Protein AF-A0A967WUJ9-F1 (afdb_monomer)

Structure (mmCIF, N/CA/C/O backbone):
data_AF-A0A967WUJ9-F1
#
_entry.id   AF-A0A967WUJ9-F1
#
loop_
_atom_site.group_PDB
_atom_site.id
_atom_site.type_symbol
_atom_site.label_atom_id
_atom_site.label_alt_id
_atom_site.label_comp_id
_atom_site.label_asym_id
_atom_site.label_entity_id
_atom_site.label_seq_id
_atom_site.pdbx_PDB_ins_code
_atom_site.Cartn_x
_atom_site.Cartn_y
_atom_site.Cartn_z
_atom_site.occupancy
_atom_site.B_iso_or_equiv
_atom_site.auth_seq_id
_atom_site.auth_comp_id
_atom_site.auth_asym_id
_atom_site.auth_atom_id
_atom_site.pdbx_PDB_model_num
ATOM 1 N N . HIS A 1 1 ? 37.829 -23.158 13.158 1.00 34.72 1 HIS A N 1
ATOM 2 C CA . HIS A 1 1 ? 36.750 -22.258 13.599 1.00 34.72 1 HIS A CA 1
ATOM 3 C C . HIS A 1 1 ? 35.455 -22.755 12.989 1.00 34.72 1 HIS A C 1
ATOM 5 O O . HIS A 1 1 ? 35.377 -22.882 11.775 1.00 34.72 1 HIS A O 1
ATOM 11 N N . ALA A 1 2 ? 34.524 -23.177 13.839 1.00 34.22 2 ALA A N 1
ATOM 12 C CA . ALA A 1 2 ? 33.213 -23.669 13.442 1.00 34.22 2 ALA A CA 1
ATOM 13 C C . ALA A 1 2 ? 32.260 -22.482 13.244 1.00 34.22 2 ALA A C 1
ATOM 15 O O . ALA A 1 2 ? 32.343 -21.520 14.005 1.00 34.22 2 ALA A O 1
ATOM 16 N N . GLY A 1 3 ? 31.359 -22.576 12.262 1.00 30.92 3 GLY A N 1
ATOM 17 C CA . GLY A 1 3 ? 30.184 -21.703 12.190 1.00 30.92 3 GLY A CA 1
ATOM 18 C C . GLY A 1 3 ? 30.013 -20.870 10.920 1.00 30.92 3 GLY A C 1
ATOM 19 O O . GLY A 1 3 ? 29.547 -19.745 11.017 1.00 30.92 3 GLY A O 1
ATOM 20 N N . VAL A 1 4 ? 30.336 -21.393 9.734 1.00 40.12 4 VAL A N 1
ATOM 21 C CA . VAL A 1 4 ? 29.784 -20.850 8.476 1.00 40.12 4 VAL A CA 1
ATOM 22 C C . VAL A 1 4 ? 29.105 -21.984 7.718 1.00 40.12 4 VAL A C 1
ATOM 24 O O . VAL A 1 4 ? 29.626 -22.519 6.748 1.00 40.12 4 VAL A O 1
ATOM 27 N N . ALA A 1 5 ? 27.959 -22.420 8.230 1.00 40.19 5 ALA A N 1
ATOM 28 C CA . ALA A 1 5 ? 27.067 -23.348 7.548 1.00 40.19 5 ALA A CA 1
ATOM 29 C C . ALA A 1 5 ? 25.673 -23.190 8.162 1.00 40.19 5 ALA A C 1
ATOM 31 O O . ALA A 1 5 ? 25.413 -23.804 9.188 1.00 40.19 5 ALA A O 1
ATOM 32 N N . MET A 1 6 ? 24.853 -22.290 7.598 1.00 34.69 6 MET A N 1
ATOM 33 C CA . MET A 1 6 ? 23.369 -22.237 7.667 1.00 34.69 6 MET A CA 1
ATOM 34 C C . MET A 1 6 ? 22.811 -20.922 7.066 1.00 34.69 6 MET A C 1
ATOM 36 O O . MET A 1 6 ? 21.846 -20.363 7.558 1.00 34.69 6 MET A O 1
ATOM 40 N N . MET A 1 7 ? 23.405 -20.391 5.990 1.00 37.84 7 MET A N 1
ATOM 41 C CA . MET A 1 7 ? 22.794 -19.320 5.166 1.00 37.84 7 MET A CA 1
ATOM 42 C C . MET A 1 7 ? 22.905 -19.658 3.667 1.00 37.84 7 MET A C 1
ATOM 44 O O . MET A 1 7 ? 22.947 -18.784 2.814 1.00 37.84 7 MET A O 1
ATOM 48 N N . GLY A 1 8 ? 23.021 -20.951 3.343 1.00 32.97 8 GLY A N 1
ATOM 49 C CA . GLY A 1 8 ? 23.276 -21.451 1.985 1.00 32.97 8 GLY A CA 1
ATOM 50 C C . GLY A 1 8 ? 22.163 -22.323 1.401 1.00 32.97 8 GLY A C 1
ATOM 51 O O . GLY A 1 8 ? 22.390 -22.954 0.379 1.00 32.97 8 GLY A O 1
ATOM 52 N N . LEU A 1 9 ? 20.988 -22.403 2.039 1.00 34.22 9 LEU A N 1
ATOM 53 C CA . LEU A 1 9 ? 19.923 -23.346 1.648 1.00 34.22 9 LEU A CA 1
ATOM 54 C C . LEU A 1 9 ? 18.608 -22.704 1.175 1.00 34.22 9 LEU A C 1
ATOM 56 O O . LEU A 1 9 ? 17.692 -23.437 0.828 1.00 34.22 9 LEU A O 1
ATOM 60 N N . LEU A 1 10 ? 18.513 -21.370 1.090 1.00 36.88 10 LEU A N 1
ATOM 61 C CA . LEU A 1 10 ? 17.351 -20.688 0.487 1.00 36.88 10 LEU A CA 1
ATOM 62 C C . LEU A 1 10 ? 17.718 -19.647 -0.584 1.00 36.88 10 LEU A C 1
ATOM 64 O O . LEU A 1 10 ? 16.827 -19.050 -1.179 1.00 36.88 10 LEU A O 1
ATOM 68 N N . TYR A 1 11 ? 19.007 -19.436 -0.878 1.00 40.81 11 TYR A N 1
ATOM 69 C CA . TYR A 1 11 ? 19.425 -18.507 -1.932 1.00 40.81 11 TYR A CA 1
ATOM 70 C C . TYR A 1 11 ? 19.368 -19.194 -3.303 1.00 40.81 11 TYR A C 1
ATOM 72 O O . TYR A 1 11 ? 20.376 -19.573 -3.898 1.00 40.81 11 TYR A O 1
ATOM 80 N N . SER A 1 12 ? 18.147 -19.392 -3.789 1.00 40.19 12 SER A N 1
ATOM 81 C CA . SER A 1 12 ? 17.874 -19.616 -5.202 1.00 40.19 12 SER A CA 1
ATOM 82 C C . SER A 1 12 ? 18.166 -18.300 -5.927 1.00 40.19 12 SER A C 1
ATOM 84 O O . SER A 1 12 ? 17.386 -17.355 -5.874 1.00 40.19 12 SER A O 1
ATOM 86 N N . GLN A 1 13 ? 19.312 -18.215 -6.607 1.00 44.50 13 GLN A N 1
ATOM 87 C CA . GLN A 1 13 ? 19.726 -17.048 -7.405 1.00 44.50 13 GLN A CA 1
ATOM 88 C C . GLN A 1 13 ? 18.695 -16.633 -8.485 1.00 44.50 13 GLN A C 1
ATOM 90 O O . GLN A 1 13 ? 18.834 -15.571 -9.082 1.00 44.50 13 GLN A O 1
ATOM 95 N N . LYS A 1 14 ? 17.676 -17.468 -8.753 1.00 43.06 14 LYS A N 1
ATOM 96 C CA . LYS A 1 14 ? 16.579 -17.218 -9.702 1.00 43.06 14 LYS A CA 1
ATOM 97 C C . LYS A 1 14 ? 15.298 -16.660 -9.060 1.00 43.06 14 LYS A C 1
ATOM 99 O O . LYS A 1 14 ? 14.401 -16.249 -9.787 1.00 43.06 14 LYS A O 1
ATOM 104 N N . GLU A 1 15 ? 15.212 -16.608 -7.733 1.00 52.19 15 GLU A N 1
ATOM 105 C CA . GLU A 1 15 ? 14.015 -16.193 -6.984 1.00 52.19 15 GLU A CA 1
ATOM 106 C C . GLU A 1 15 ? 14.386 -15.209 -5.865 1.00 52.19 15 GLU A C 1
ATOM 108 O O . GLU A 1 15 ? 14.014 -15.379 -4.706 1.00 52.19 15 GLU A O 1
ATOM 113 N N . ALA A 1 16 ? 15.165 -14.175 -6.188 1.00 60.91 16 ALA A N 1
ATOM 114 C CA . ALA A 1 16 ? 15.442 -13.118 -5.223 1.00 60.91 16 ALA A CA 1
ATOM 115 C C . ALA A 1 16 ? 14.133 -12.383 -4.883 1.00 60.91 16 ALA A C 1
ATOM 117 O O . ALA A 1 16 ? 13.551 -11.715 -5.740 1.00 60.91 16 ALA A O 1
ATOM 118 N N . SER A 1 17 ? 13.661 -12.538 -3.644 1.00 67.88 17 SER A N 1
ATOM 119 C CA . SER A 1 17 ? 12.611 -11.700 -3.068 1.00 67.88 17 SER A CA 1
ATOM 120 C C . SER A 1 17 ? 13.243 -10.565 -2.266 1.00 67.88 17 SER A C 1
ATOM 122 O O . SER A 1 17 ? 14.027 -10.851 -1.352 1.00 67.88 17 SER A O 1
ATOM 124 N N . THR A 1 18 ? 12.888 -9.320 -2.570 1.00 81.94 18 THR A N 1
ATOM 125 C CA . THR A 1 18 ? 13.256 -8.150 -1.757 1.00 81.94 18 THR A CA 1
ATOM 126 C C . THR A 1 18 ? 12.101 -7.792 -0.816 1.00 81.94 18 THR A C 1
ATOM 128 O O . THR A 1 18 ? 10.961 -8.219 -1.024 1.00 81.94 18 THR A O 1
ATOM 131 N N . TYR A 1 19 ? 12.422 -7.101 0.281 1.00 85.94 19 TYR A N 1
ATOM 132 C CA . TYR A 1 19 ? 11.450 -6.650 1.271 1.00 85.94 19 TYR A CA 1
ATOM 133 C C . TYR A 1 19 ? 11.769 -5.221 1.697 1.00 85.94 19 TYR A C 1
ATOM 135 O O . TYR A 1 19 ? 12.893 -4.944 2.120 1.00 85.94 19 TYR A O 1
ATOM 143 N N . HIS A 1 20 ? 10.754 -4.362 1.699 1.00 91.44 20 HIS A N 1
ATOM 144 C CA . HIS A 1 20 ? 10.815 -3.033 2.302 1.00 91.44 20 HIS A CA 1
ATOM 145 C C . HIS A 1 20 ? 9.731 -2.906 3.369 1.00 91.44 20 HIS A C 1
ATOM 147 O O . HIS A 1 20 ? 8.599 -3.348 3.173 1.00 91.44 20 HIS A O 1
ATOM 153 N N . VAL A 1 21 ? 10.074 -2.317 4.516 1.00 94.75 21 VAL A N 1
ATOM 154 C CA . VAL A 1 21 ? 9.142 -2.155 5.638 1.00 94.75 21 VAL A CA 1
ATOM 155 C C . VAL A 1 21 ? 9.059 -0.689 6.028 1.00 94.75 21 VAL A C 1
ATOM 157 O O . VAL A 1 21 ? 10.082 -0.068 6.308 1.00 94.75 21 VAL A O 1
ATOM 160 N N . ALA A 1 22 ? 7.840 -0.158 6.090 1.00 96.56 22 ALA A N 1
ATOM 161 C CA . ALA A 1 22 ? 7.570 1.205 6.525 1.00 96.56 22 ALA A CA 1
ATOM 162 C C . ALA A 1 22 ? 6.793 1.195 7.846 1.00 96.56 22 ALA A C 1
ATOM 164 O O . ALA A 1 22 ? 5.688 0.657 7.921 1.00 96.56 22 ALA A O 1
ATOM 165 N N . TYR A 1 23 ? 7.383 1.804 8.877 1.00 97.06 23 TYR A N 1
ATOM 166 C CA . TYR A 1 23 ? 6.733 2.092 10.165 1.00 97.06 23 TYR A CA 1
ATOM 167 C C . TYR A 1 23 ? 6.315 3.561 10.289 1.00 97.06 23 TYR A C 1
ATOM 169 O O . TYR A 1 23 ? 5.542 3.912 11.179 1.00 97.06 23 TYR A O 1
ATOM 177 N N . VAL A 1 24 ? 6.857 4.414 9.419 1.00 97.44 24 VAL A N 1
ATOM 178 C CA . VAL A 1 24 ? 6.650 5.859 9.415 1.00 97.44 24 VAL A CA 1
ATOM 179 C C . VAL A 1 24 ? 6.277 6.338 8.015 1.00 97.44 24 VAL A C 1
ATOM 181 O O . VAL A 1 24 ? 6.570 5.662 7.027 1.00 97.44 24 VAL A O 1
ATOM 184 N N . ASP A 1 25 ? 5.627 7.494 7.944 1.00 97.62 25 ASP A N 1
ATOM 185 C CA . ASP A 1 25 ? 5.406 8.232 6.703 1.00 97.62 25 ASP A CA 1
ATOM 186 C C . ASP A 1 25 ? 6.642 9.052 6.285 1.00 97.62 25 ASP A C 1
ATOM 188 O O . ASP A 1 25 ? 7.682 9.044 6.949 1.00 97.62 25 ASP A O 1
ATOM 192 N N . GLY A 1 26 ? 6.537 9.757 5.156 1.00 94.69 26 GLY A N 1
ATOM 193 C CA . GLY A 1 26 ? 7.603 10.606 4.618 1.00 94.69 26 GLY A CA 1
ATOM 194 C C . GLY A 1 26 ? 8.011 11.778 5.516 1.00 94.69 26 GLY A C 1
ATOM 195 O O . GLY A 1 26 ? 9.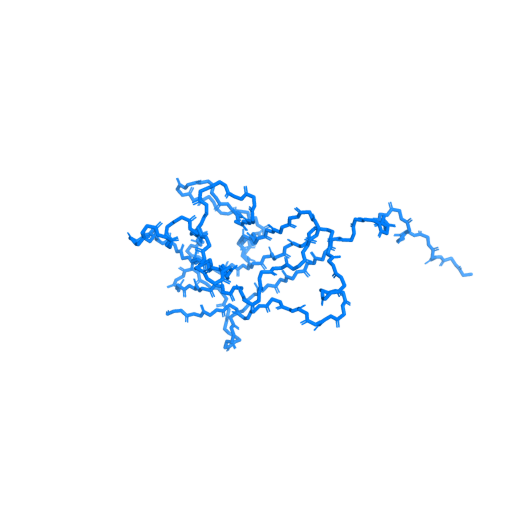066 12.365 5.290 1.00 94.69 26 GLY A O 1
ATOM 196 N N . GLU A 1 27 ? 7.223 12.100 6.546 1.00 96.38 27 GLU A N 1
ATOM 197 C CA . GLU A 1 27 ? 7.552 13.107 7.563 1.00 96.38 27 GLU A CA 1
ATOM 198 C C . GLU A 1 27 ? 8.106 12.479 8.851 1.00 96.38 27 GLU A C 1
ATOM 200 O O . GLU A 1 27 ? 8.230 13.154 9.876 1.00 96.38 27 GLU A O 1
ATOM 205 N N . MET A 1 28 ? 8.471 11.193 8.809 1.00 96.25 28 MET A N 1
ATOM 206 C CA . MET A 1 28 ? 9.002 10.426 9.940 1.00 96.25 28 MET A CA 1
ATOM 207 C C . MET A 1 28 ? 8.006 10.261 11.098 1.00 96.25 28 MET A C 1
ATOM 209 O O . MET A 1 28 ? 8.411 9.990 12.232 1.00 96.25 28 MET A O 1
ATOM 213 N N . GLN A 1 29 ? 6.703 10.388 10.837 1.00 97.19 29 GLN A N 1
ATOM 214 C CA . GLN A 1 29 ? 5.667 10.136 11.834 1.00 97.19 29 GLN A CA 1
ATOM 215 C C . GLN A 1 29 ? 5.163 8.699 11.733 1.00 97.19 29 GLN A C 1
ATOM 217 O O . GLN A 1 29 ? 4.977 8.179 10.636 1.00 97.19 29 GLN A O 1
ATOM 222 N N . SER A 1 30 ? 4.908 8.058 12.876 1.00 97.38 30 SER A N 1
ATOM 223 C CA . SER A 1 30 ? 4.385 6.689 12.912 1.00 97.38 30 SER A CA 1
ATOM 224 C C . SER A 1 30 ? 3.096 6.545 12.105 1.00 97.38 30 SER A C 1
ATOM 226 O O . SER A 1 30 ? 2.208 7.399 12.178 1.00 97.38 30 SER A O 1
ATOM 228 N N . LEU A 1 31 ? 2.984 5.433 11.382 1.00 98.12 31 LEU A N 1
ATOM 229 C CA . LEU A 1 31 ? 1.757 5.062 10.689 1.00 98.12 31 LEU A CA 1
ATOM 230 C C . LEU A 1 31 ? 0.688 4.633 11.706 1.00 98.12 31 LEU A C 1
ATOM 232 O O . LEU A 1 31 ? 0.905 3.728 12.515 1.00 98.12 31 LEU A O 1
ATOM 236 N N . ASP A 1 32 ? -0.469 5.291 11.667 1.00 98.19 32 ASP A N 1
ATOM 237 C CA . ASP A 1 32 ? -1.607 5.057 12.562 1.00 98.19 32 ASP A CA 1
ATOM 238 C C . ASP A 1 32 ? -2.905 5.255 11.775 1.00 98.19 32 ASP A C 1
ATOM 240 O O . ASP A 1 32 ? -3.079 6.279 11.114 1.00 98.19 32 ASP A O 1
ATOM 244 N N . GLY A 1 33 ? -3.822 4.283 11.816 1.00 97.19 33 GLY A N 1
ATOM 245 C CA . GLY A 1 33 ? -5.024 4.316 10.971 1.00 97.19 33 GLY A CA 1
ATOM 246 C C . GLY A 1 33 ? -6.057 5.384 11.331 1.00 97.19 33 GLY A C 1
ATOM 247 O O . GLY A 1 33 ? -7.083 5.469 10.663 1.00 97.19 33 GLY A O 1
ATOM 248 N N . LYS A 1 34 ? -5.781 6.242 12.326 1.00 96.88 34 LYS A N 1
ATOM 249 C CA . LYS A 1 34 ? -6.491 7.522 12.502 1.00 96.88 34 LYS A CA 1
ATOM 250 C C . LYS A 1 34 ? -6.255 8.506 11.351 1.00 96.88 34 LYS A C 1
ATOM 252 O O . LYS A 1 34 ? -6.976 9.498 11.255 1.00 96.88 34 LYS A O 1
ATOM 257 N N . HIS A 1 35 ? -5.243 8.273 10.520 1.00 97.88 35 HIS A N 1
ATOM 258 C CA . HIS A 1 35 ? -4.923 9.097 9.361 1.00 97.88 35 HIS A CA 1
ATOM 259 C C . HIS A 1 35 ? -5.150 8.342 8.051 1.00 97.88 35 HIS A C 1
ATOM 261 O O . HIS A 1 35 ? -5.181 7.111 8.006 1.00 97.88 35 HIS A O 1
ATOM 267 N N . GLN A 1 36 ? -5.295 9.114 6.977 1.00 98.00 36 GLN A N 1
ATOM 268 C CA . GLN A 1 36 ? -5.356 8.609 5.613 1.00 98.00 36 GLN A CA 1
ATOM 269 C C . GLN A 1 36 ? -3.974 8.724 4.982 1.00 98.00 36 GLN A C 1
ATOM 271 O O . GLN A 1 36 ? -3.260 9.708 5.192 1.00 98.00 36 GLN A O 1
ATOM 276 N N . TYR A 1 37 ? -3.596 7.716 4.205 1.00 98.62 37 TYR A N 1
ATOM 277 C CA . TYR A 1 37 ? -2.314 7.685 3.525 1.00 98.62 37 TYR A CA 1
ATOM 278 C C . TYR A 1 37 ? -2.465 7.265 2.069 1.00 98.62 37 TYR A C 1
ATOM 280 O O . TYR A 1 37 ? -3.379 6.529 1.694 1.00 98.62 37 TYR A O 1
ATOM 288 N N . GLN A 1 38 ? -1.510 7.696 1.257 1.00 98.25 38 GLN A N 1
ATOM 289 C CA . GLN A 1 38 ? -1.330 7.258 -0.115 1.00 98.25 38 GLN A CA 1
ATOM 290 C C . GLN A 1 38 ? 0.095 6.754 -0.324 1.00 98.25 38 GLN A C 1
ATOM 292 O O . GLN A 1 38 ? 1.063 7.350 0.154 1.00 98.25 38 GLN A O 1
ATOM 297 N N . LEU A 1 39 ? 0.218 5.669 -1.084 1.00 98.25 39 LEU A N 1
ATOM 298 C CA . LEU A 1 39 ? 1.486 5.204 -1.636 1.00 98.25 39 LEU A CA 1
ATOM 299 C C . LEU A 1 39 ? 1.373 5.228 -3.159 1.00 98.25 39 LEU A C 1
ATOM 301 O O . LEU A 1 39 ? 0.570 4.489 -3.727 1.00 98.25 39 LEU A O 1
ATOM 305 N N . HIS A 1 40 ? 2.137 6.107 -3.803 1.00 98.25 40 HIS A N 1
ATOM 306 C CA . HIS A 1 40 ? 2.066 6.344 -5.242 1.00 98.25 40 HIS A CA 1
ATOM 307 C C . HIS A 1 40 ? 3.345 5.876 -5.930 1.00 98.25 40 HIS A C 1
ATOM 309 O O . HIS A 1 40 ? 4.378 6.531 -5.814 1.00 98.25 40 HIS A O 1
ATOM 315 N N . PHE A 1 41 ? 3.269 4.748 -6.630 1.00 98.06 41 PHE A N 1
ATOM 316 C CA . PHE A 1 41 ? 4.380 4.199 -7.393 1.00 98.06 41 PHE A CA 1
ATOM 317 C C . PHE A 1 41 ? 4.441 4.790 -8.798 1.00 98.06 41 PHE A C 1
ATOM 319 O O . PHE A 1 41 ? 3.536 4.548 -9.599 1.00 98.06 41 PHE A O 1
ATOM 326 N N . ASP A 1 42 ? 5.547 5.458 -9.108 1.00 96.19 42 ASP A N 1
ATOM 327 C CA . ASP A 1 42 ? 5.887 5.923 -10.450 1.00 96.19 42 ASP A CA 1
ATOM 328 C C . ASP A 1 42 ? 7.415 5.832 -10.666 1.00 96.19 42 ASP A C 1
ATOM 330 O O . ASP A 1 42 ? 8.155 6.684 -10.169 1.00 96.19 42 ASP A O 1
ATOM 334 N N . PRO A 1 43 ? 7.927 4.774 -11.327 1.00 95.06 43 PRO A N 1
ATOM 335 C CA . PRO A 1 43 ? 7.202 3.610 -11.843 1.00 95.06 43 PRO A CA 1
ATOM 336 C C . PRO A 1 43 ? 6.865 2.578 -10.745 1.00 95.06 43 PRO A C 1
ATOM 338 O O . PRO A 1 43 ? 7.406 2.603 -9.637 1.00 95.06 43 PRO A O 1
ATOM 341 N N . VAL A 1 44 ? 5.999 1.614 -11.075 1.00 96.06 44 VAL A N 1
ATOM 342 C CA . VAL A 1 44 ? 5.715 0.429 -10.236 1.00 96.06 44 VAL A CA 1
ATOM 343 C C . VAL A 1 44 ? 6.954 -0.450 -9.995 1.00 96.06 44 VAL A C 1
ATOM 345 O O . VAL A 1 44 ? 7.891 -0.385 -10.795 1.00 96.06 44 VAL A O 1
ATOM 348 N N . PRO A 1 45 ? 6.979 -1.289 -8.931 1.00 95.81 45 PRO A N 1
ATOM 349 C CA . PRO A 1 45 ? 8.126 -2.147 -8.631 1.00 95.81 45 PRO A CA 1
ATOM 350 C C . PRO A 1 45 ? 8.563 -2.990 -9.842 1.00 95.81 45 PRO A C 1
ATOM 352 O O . PRO A 1 45 ? 7.759 -3.770 -10.365 1.00 95.81 45 PRO A O 1
ATOM 355 N N . PRO A 1 46 ? 9.823 -2.877 -10.307 1.00 94.19 46 PRO A N 1
ATOM 356 C CA . PRO A 1 46 ? 10.294 -3.623 -11.465 1.00 94.19 46 PRO A CA 1
ATOM 357 C C . PRO A 1 46 ? 10.614 -5.069 -11.067 1.00 94.19 46 PRO A C 1
ATOM 359 O O . PRO A 1 46 ? 11.730 -5.408 -10.676 1.00 94.19 46 PRO A O 1
ATOM 362 N N . VAL A 1 47 ? 9.615 -5.940 -11.195 1.00 93.81 47 VAL A N 1
ATOM 363 C CA . VAL A 1 47 ? 9.669 -7.370 -10.852 1.00 93.81 47 VAL A CA 1
ATOM 364 C C . VAL A 1 47 ? 9.424 -8.248 -12.078 1.00 93.81 47 VAL A C 1
ATOM 366 O O . VAL A 1 47 ? 8.773 -7.825 -13.031 1.00 93.81 47 VAL A O 1
ATOM 369 N N . GLU A 1 48 ? 9.955 -9.472 -12.087 1.00 91.56 48 GLU A N 1
ATOM 370 C CA . GLU A 1 48 ? 9.610 -10.481 -13.104 1.00 91.56 48 GLU A CA 1
ATOM 371 C C . GLU A 1 48 ? 8.335 -11.262 -12.749 1.00 91.56 48 GLU A C 1
ATOM 373 O O . GLU A 1 48 ? 7.653 -11.753 -13.646 1.00 91.56 48 GLU A O 1
ATOM 378 N N . ALA A 1 49 ? 8.009 -11.406 -11.457 1.00 92.44 49 ALA A N 1
ATOM 379 C CA . ALA A 1 49 ? 6.884 -12.233 -11.023 1.00 92.44 49 ALA A CA 1
ATOM 380 C C . ALA A 1 49 ? 5.661 -11.415 -10.589 1.00 92.44 49 ALA A C 1
ATOM 382 O O . ALA A 1 49 ? 4.631 -11.473 -11.265 1.00 92.44 49 ALA A O 1
ATOM 383 N N . PHE A 1 50 ? 5.733 -10.772 -9.420 1.00 95.00 50 PHE A N 1
ATOM 384 C CA . PHE A 1 50 ? 4.680 -9.921 -8.856 1.00 95.00 50 PHE A CA 1
ATOM 385 C C . PHE A 1 50 ? 5.197 -9.142 -7.647 1.00 95.00 50 PHE A C 1
ATOM 387 O O . PHE A 1 50 ? 6.273 -9.439 -7.118 1.00 95.00 50 PHE A O 1
ATOM 394 N N . TRP A 1 51 ? 4.422 -8.171 -7.182 1.00 96.81 51 TRP A N 1
ATOM 395 C CA . TRP A 1 51 ? 4.691 -7.465 -5.932 1.00 96.81 51 TRP A CA 1
ATOM 396 C C . TRP A 1 51 ? 3.426 -7.366 -5.083 1.00 96.81 51 TRP A C 1
ATOM 398 O O . TRP A 1 51 ? 2.304 -7.495 -5.571 1.00 96.81 51 TRP A O 1
ATOM 408 N N . SER A 1 52 ? 3.594 -7.160 -3.780 1.00 97.38 52 SER A N 1
ATOM 409 C CA . SER A 1 52 ? 2.465 -6.950 -2.871 1.00 97.38 52 SER A CA 1
ATOM 410 C C . SER A 1 52 ? 2.844 -6.037 -1.717 1.00 97.38 52 SER A C 1
ATOM 412 O O . SER A 1 52 ? 3.884 -6.248 -1.093 1.00 97.38 52 SER A O 1
ATOM 414 N N . LEU A 1 53 ? 1.968 -5.100 -1.378 1.00 98.38 53 LEU A N 1
ATOM 415 C CA . LEU A 1 53 ? 2.002 -4.333 -0.141 1.00 98.38 53 LEU A CA 1
ATOM 416 C C . LEU A 1 53 ? 1.047 -4.975 0.863 1.00 98.38 53 LEU A C 1
ATOM 418 O O . LEU A 1 53 ? -0.132 -5.147 0.570 1.00 98.38 53 LEU A O 1
ATOM 422 N N . THR A 1 54 ? 1.546 -5.342 2.037 1.00 98.31 54 THR A 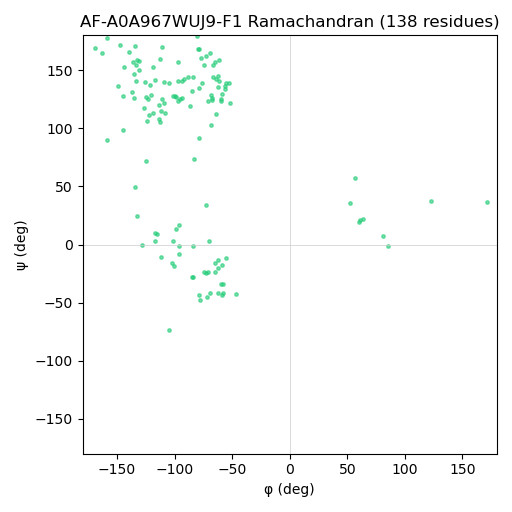N 1
ATOM 423 C CA . THR A 1 54 ? 0.759 -5.962 3.112 1.00 98.31 54 THR A CA 1
ATOM 424 C C . THR A 1 54 ? 0.733 -5.067 4.342 1.00 98.31 54 THR A C 1
ATOM 426 O O . THR A 1 54 ? 1.762 -4.486 4.683 1.00 98.31 54 THR A O 1
ATOM 429 N N . ILE A 1 55 ? -0.408 -4.995 5.026 1.00 98.38 55 ILE A N 1
ATOM 430 C CA . ILE A 1 55 ? -0.575 -4.230 6.266 1.00 98.38 55 ILE A CA 1
ATOM 431 C C . ILE A 1 55 ? -0.628 -5.148 7.490 1.00 98.38 55 ILE A C 1
ATOM 433 O O . ILE A 1 55 ? -1.255 -6.209 7.466 1.00 98.38 55 ILE A O 1
ATOM 437 N N . TYR A 1 56 ? 0.031 -4.733 8.570 1.00 98.00 56 TYR A N 1
ATOM 438 C CA . TYR A 1 56 ? 0.073 -5.458 9.839 1.00 98.00 56 TYR A CA 1
ATOM 439 C C . TYR A 1 56 ? -0.138 -4.509 11.014 1.00 98.00 56 TYR A C 1
ATOM 441 O O . TYR A 1 56 ? 0.356 -3.382 11.005 1.00 98.00 56 TYR A O 1
ATOM 449 N N . SER A 1 57 ? -0.787 -4.999 12.067 1.00 97.38 57 SER A N 1
ATOM 450 C CA . SER A 1 57 ? -0.800 -4.334 13.372 1.00 97.38 57 SER A CA 1
ATOM 451 C C . SER A 1 57 ? 0.626 -4.181 13.901 1.00 97.38 57 SER A C 1
ATOM 453 O O . SER A 1 57 ? 1.366 -5.165 13.988 1.00 97.38 57 SER A O 1
ATOM 455 N N . ALA A 1 58 ? 1.012 -2.976 14.324 1.00 95.94 58 ALA A N 1
ATOM 456 C CA . ALA A 1 58 ? 2.305 -2.773 14.977 1.00 95.94 58 ALA A CA 1
ATOM 457 C C . ALA A 1 58 ? 2.342 -3.383 16.390 1.00 95.94 58 ALA A C 1
ATOM 459 O O . ALA A 1 58 ? 3.416 -3.736 16.879 1.00 95.94 58 ALA A O 1
ATOM 460 N N . ALA A 1 59 ? 1.179 -3.553 17.030 1.00 94.62 59 ALA A N 1
ATOM 461 C CA . ALA A 1 59 ? 1.064 -4.139 18.361 1.00 94.62 59 ALA A CA 1
ATOM 462 C C . ALA A 1 59 ? 1.184 -5.671 18.331 1.00 94.62 59 ALA A C 1
ATOM 464 O O . ALA A 1 59 ? 1.944 -6.249 19.108 1.00 94.62 59 ALA A O 1
ATOM 465 N N . THR A 1 60 ? 0.452 -6.335 17.430 1.00 94.44 60 THR A N 1
ATOM 466 C CA . THR A 1 60 ? 0.371 -7.809 17.402 1.00 94.44 60 THR A CA 1
ATOM 467 C C . THR A 1 60 ? 1.256 -8.455 16.341 1.00 94.44 60 THR A C 1
ATOM 469 O O . THR A 1 60 ? 1.549 -9.645 16.445 1.00 94.44 60 THR A O 1
ATOM 472 N N . ARG A 1 61 ? 1.701 -7.691 15.331 1.00 93.00 61 ARG A N 1
ATOM 473 C CA . ARG A 1 61 ? 2.387 -8.191 14.121 1.00 93.00 61 ARG A CA 1
ATOM 474 C C . ARG A 1 61 ? 1.542 -9.162 13.291 1.00 93.00 61 ARG A C 1
ATOM 476 O O . ARG A 1 61 ? 2.076 -9.921 12.485 1.00 93.00 61 ARG A O 1
ATOM 483 N N . LEU A 1 62 ? 0.227 -9.144 13.494 1.00 94.00 62 LEU A N 1
ATOM 484 C CA . LEU A 1 62 ? -0.747 -9.954 12.771 1.00 94.00 62 LEU A CA 1
ATOM 485 C C . LEU A 1 62 ? -1.619 -9.076 11.872 1.00 94.00 62 LEU A C 1
ATOM 487 O O . LEU A 1 62 ? -1.605 -7.844 11.954 1.00 94.00 62 LEU A 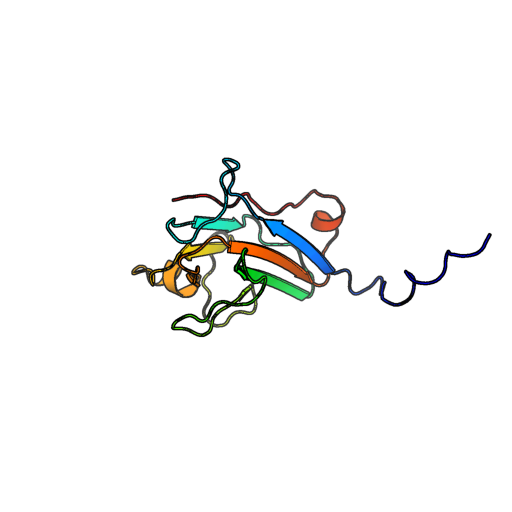O 1
ATOM 491 N N . TYR A 1 63 ? -2.388 -9.739 11.014 1.00 93.00 63 TYR A N 1
ATOM 492 C CA . TYR A 1 63 ? -3.478 -9.106 10.286 1.00 93.00 63 TYR A CA 1
ATOM 493 C C . TYR A 1 63 ? -4.584 -8.672 11.240 1.00 93.00 63 TYR A C 1
ATOM 495 O O . TYR A 1 63 ? -4.898 -9.365 12.209 1.00 93.00 63 TYR A O 1
ATOM 503 N N . VAL A 1 64 ? -5.194 -7.536 10.922 1.00 92.44 64 VAL A N 1
ATOM 504 C CA . VAL A 1 64 ? -6.374 -7.030 11.619 1.00 92.44 64 VAL A CA 1
ATOM 505 C C . VAL A 1 64 ? -7.559 -7.164 10.683 1.00 92.44 64 VAL A C 1
ATOM 507 O O . VAL A 1 64 ? -7.524 -6.623 9.577 1.00 92.44 64 VAL A O 1
ATOM 510 N N . ALA A 1 65 ? -8.583 -7.897 11.123 1.00 95.38 65 ALA A N 1
ATOM 511 C CA . ALA A 1 65 ? -9.792 -8.145 10.346 1.00 95.38 65 ALA A CA 1
ATOM 512 C C . ALA A 1 65 ? -10.413 -6.835 9.836 1.00 95.38 65 ALA A C 1
ATOM 514 O O . ALA A 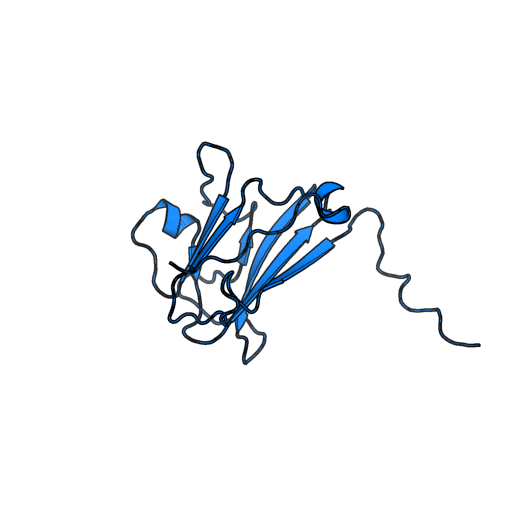1 65 ? -10.488 -5.845 10.563 1.00 95.38 65 ALA A O 1
ATOM 515 N N . ASN A 1 66 ? -10.881 -6.848 8.590 1.00 96.12 66 ASN A N 1
ATOM 516 C CA . ASN A 1 66 ? -11.557 -5.719 7.956 1.00 96.12 66 ASN A CA 1
ATOM 517 C C . ASN A 1 66 ? -12.743 -6.197 7.111 1.00 96.12 66 ASN A C 1
ATOM 519 O O . ASN A 1 66 ? -12.875 -7.384 6.818 1.00 96.12 66 ASN A O 1
ATOM 523 N N . ALA A 1 67 ? -13.608 -5.259 6.723 1.00 94.44 67 ALA A N 1
ATOM 524 C CA . ALA A 1 67 ? -14.901 -5.552 6.106 1.00 94.44 67 ALA A CA 1
ATOM 525 C C . ALA A 1 67 ? -14.824 -6.287 4.753 1.00 94.44 67 ALA A C 1
ATOM 527 O O . ALA A 1 67 ? -15.808 -6.902 4.350 1.00 94.44 67 ALA A O 1
ATOM 528 N N . ILE A 1 68 ? -13.680 -6.231 4.062 1.00 96.25 68 ILE A N 1
ATOM 529 C CA . ILE A 1 68 ? -13.497 -6.808 2.721 1.00 96.25 68 ILE A CA 1
ATOM 530 C C . ILE A 1 68 ? -12.474 -7.954 2.688 1.00 96.25 68 ILE A C 1
ATOM 532 O O . ILE A 1 68 ? -12.096 -8.392 1.604 1.00 96.25 68 ILE A O 1
ATOM 536 N N . ASP A 1 69 ? -12.010 -8.414 3.857 1.00 96.88 69 ASP A N 1
ATOM 537 C CA . ASP A 1 69 ? -11.002 -9.476 4.010 1.00 96.88 69 ASP A CA 1
ATOM 538 C C . ASP A 1 69 ? -9.716 -9.231 3.186 1.00 96.88 69 ASP A C 1
ATOM 540 O O . ASP A 1 69 ? -9.100 -10.146 2.636 1.00 96.88 69 ASP A O 1
ATOM 544 N N . ARG A 1 70 ? -9.302 -7.958 3.067 1.00 97.56 70 ARG A N 1
ATOM 545 C CA . ARG A 1 70 ? -8.121 -7.541 2.294 1.00 97.56 70 ARG A CA 1
ATOM 546 C C . ARG A 1 70 ? -6.992 -7.117 3.223 1.00 97.56 70 ARG A C 1
ATOM 548 O O . ARG A 1 70 ? -7.082 -6.081 3.871 1.00 97.56 70 ARG A O 1
ATOM 555 N N . TYR A 1 71 ? -5.904 -7.880 3.240 1.00 97.81 71 TYR A N 1
ATOM 556 C CA . TYR A 1 71 ? -4.704 -7.575 4.044 1.00 97.81 71 TYR A CA 1
ATOM 557 C C . TYR A 1 71 ? -3.487 -7.209 3.196 1.00 97.81 71 TYR A C 1
ATOM 559 O O . TYR A 1 71 ? -2.476 -6.743 3.718 1.00 97.81 71 TYR A O 1
ATOM 567 N N . ALA A 1 72 ? -3.583 -7.421 1.884 1.00 98.06 72 ALA A N 1
ATOM 568 C CA . ALA A 1 72 ? -2.564 -7.049 0.927 1.00 98.06 72 ALA A CA 1
ATOM 569 C C . ALA A 1 72 ? -3.191 -6.574 -0.385 1.00 98.06 72 ALA A C 1
ATOM 571 O O . ALA A 1 72 ? -4.286 -7.003 -0.757 1.00 98.06 72 ALA A O 1
ATOM 572 N N . ILE A 1 73 ? -2.462 -5.717 -1.090 1.00 98.31 73 ILE A N 1
ATOM 573 C CA . ILE A 1 73 ? -2.768 -5.286 -2.452 1.00 98.31 73 ILE A CA 1
ATOM 574 C C . ILE A 1 73 ? -1.498 -5.345 -3.300 1.00 98.31 73 ILE A C 1
ATOM 576 O O . ILE A 1 73 ? -0.409 -5.035 -2.821 1.00 98.31 73 ILE A O 1
ATOM 580 N N . GLY A 1 74 ? -1.623 -5.783 -4.544 1.00 97.50 74 GLY A N 1
ATOM 581 C CA . GLY A 1 74 ? -0.510 -5.964 -5.467 1.00 97.50 74 GLY A CA 1
ATOM 582 C C . GLY A 1 74 ? -0.981 -5.971 -6.911 1.00 97.50 74 GLY A C 1
ATOM 583 O O . GLY A 1 74 ? -2.182 -5.951 -7.171 1.00 97.50 74 GLY A O 1
ATOM 584 N N . ASP A 1 75 ? -0.048 -6.080 -7.850 1.00 95.56 75 ASP A N 1
ATOM 585 C CA . ASP A 1 75 ? -0.324 -6.160 -9.294 1.00 95.56 75 ASP A CA 1
ATOM 586 C C . ASP A 1 75 ? -1.213 -7.349 -9.707 1.00 95.56 75 ASP A C 1
ATOM 588 O O . ASP A 1 75 ? -1.813 -7.335 -10.780 1.00 95.56 75 ASP A O 1
ATOM 592 N N . ARG A 1 76 ? -1.349 -8.365 -8.848 1.00 95.81 76 ARG A N 1
ATOM 593 C CA . ARG A 1 76 ? -2.263 -9.506 -9.046 1.00 95.81 76 ARG A CA 1
ATOM 594 C C . ARG A 1 76 ? -3.614 -9.377 -8.342 1.00 95.81 76 ARG A C 1
ATOM 596 O O . ARG A 1 76 ? -4.434 -10.289 -8.453 1.00 95.81 76 ARG A O 1
ATOM 603 N N . THR A 1 77 ? -3.865 -8.301 -7.599 1.00 97.38 77 THR A N 1
ATOM 604 C CA . THR A 1 77 ? -5.151 -8.109 -6.920 1.00 97.38 77 THR A CA 1
ATOM 605 C C . THR A 1 77 ? -6.262 -7.891 -7.957 1.00 97.38 77 THR A C 1
ATOM 607 O O . THR A 1 77 ? -6.159 -6.981 -8.775 1.00 97.38 77 THR A O 1
ATOM 610 N N . PRO A 1 78 ? -7.350 -8.685 -7.951 1.00 96.69 78 PRO A N 1
ATOM 611 C CA . PRO A 1 78 ? -8.429 -8.507 -8.917 1.00 96.69 78 PRO A CA 1
ATOM 612 C C . PRO A 1 78 ? -9.114 -7.143 -8.782 1.00 96.69 78 PRO A C 1
ATOM 614 O O . PRO A 1 78 ? -9.462 -6.721 -7.679 1.00 96.69 78 PRO A O 1
ATOM 617 N N . GLY A 1 79 ? -9.358 -6.488 -9.919 1.00 96.62 79 GLY A N 1
ATOM 618 C CA . GLY A 1 79 ? -10.145 -5.254 -9.988 1.00 96.62 79 GLY A CA 1
ATOM 619 C C . GLY A 1 79 ? -9.399 -3.970 -9.626 1.00 96.62 79 GLY A C 1
ATOM 620 O O . GLY A 1 79 ? -10.048 -2.931 -9.556 1.00 96.6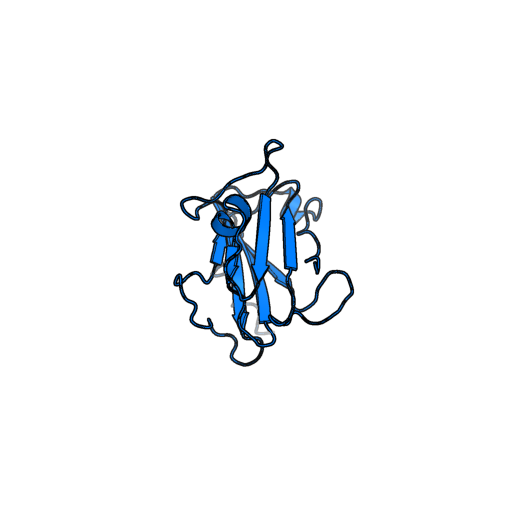2 79 GLY A O 1
ATOM 621 N N . ILE A 1 80 ? -8.079 -4.014 -9.415 1.00 97.69 80 ILE A N 1
ATOM 622 C CA . ILE A 1 80 ? -7.276 -2.796 -9.244 1.00 97.69 80 ILE A CA 1
ATOM 623 C C . ILE A 1 80 ? -7.220 -1.979 -10.536 1.00 97.69 80 ILE A C 1
ATOM 625 O O . ILE A 1 80 ? -7.351 -2.516 -11.638 1.00 97.69 80 ILE A O 1
ATOM 629 N N . LEU A 1 81 ? -6.997 -0.676 -10.395 1.00 98.19 81 LEU A N 1
ATOM 630 C CA . LEU A 1 81 ? -7.008 0.276 -11.499 1.00 98.19 81 LEU A CA 1
ATOM 631 C C . LEU A 1 81 ? -5.713 1.092 -11.515 1.00 98.19 81 LEU A C 1
ATOM 633 O O . LEU A 1 81 ? -5.433 1.850 -10.587 1.00 98.19 81 LEU A O 1
ATOM 637 N N . PHE A 1 82 ? -4.940 0.965 -12.591 1.00 97.56 82 PHE A N 1
ATOM 638 C CA . PHE A 1 82 ? -3.757 1.793 -12.829 1.00 97.56 82 PHE A CA 1
ATOM 639 C C . PHE A 1 82 ? -4.145 3.226 -13.224 1.00 97.56 82 PHE A C 1
ATOM 641 O O . PHE A 1 82 ? -5.292 3.525 -13.578 1.00 97.56 82 PHE A O 1
ATOM 648 N N . ASN A 1 83 ? -3.189 4.140 -13.110 1.00 97.25 83 ASN A N 1
ATOM 649 C CA . ASN A 1 83 ? -3.276 5.467 -13.707 1.00 97.25 83 ASN A CA 1
ATOM 650 C C . ASN A 1 83 ? -2.984 5.394 -15.211 1.00 97.25 83 ASN A C 1
ATOM 652 O O . ASN A 1 83 ? -2.405 4.421 -15.693 1.00 97.25 83 ASN A O 1
ATOM 656 N N . ASP A 1 84 ? -3.412 6.418 -15.951 1.00 96.31 84 ASP A N 1
ATOM 657 C CA . ASP A 1 84 ? -3.303 6.443 -17.416 1.00 96.31 84 ASP A CA 1
ATOM 658 C C . ASP A 1 84 ? -1.839 6.464 -17.896 1.00 96.31 84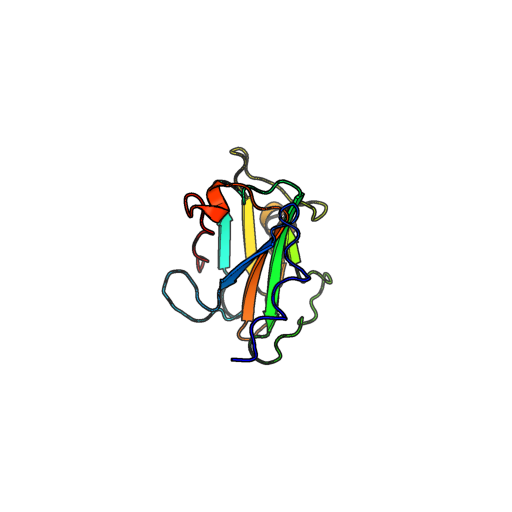 ASP A C 1
ATOM 660 O O . ASP A 1 84 ? -1.539 6.028 -19.005 1.00 96.31 84 ASP A O 1
ATOM 664 N N . ASP A 1 85 ? -0.925 6.935 -17.046 1.00 96.06 85 ASP A N 1
ATOM 665 C CA . ASP A 1 85 ? 0.529 6.938 -17.246 1.00 96.06 85 ASP A CA 1
ATOM 666 C C . ASP A 1 85 ? 1.215 5.615 -16.845 1.00 96.06 85 ASP A C 1
ATOM 668 O O . ASP A 1 85 ? 2.424 5.468 -17.012 1.00 96.06 85 ASP A O 1
ATOM 672 N N . GLY A 1 86 ? 0.457 4.633 -16.345 1.00 95.38 86 GLY A N 1
ATOM 673 C CA . GLY A 1 86 ? 0.974 3.351 -15.862 1.00 95.38 86 GLY A CA 1
ATOM 674 C C . GLY A 1 86 ? 1.450 3.357 -14.405 1.00 95.38 86 GLY A C 1
ATOM 675 O O . GLY A 1 86 ? 1.831 2.298 -13.898 1.00 95.38 86 GLY A O 1
ATOM 676 N N . SER A 1 87 ? 1.394 4.498 -13.711 1.00 97.62 87 SER A N 1
ATOM 677 C CA . SER A 1 87 ? 1.641 4.577 -12.268 1.00 97.62 87 SER A CA 1
ATOM 678 C C . SER A 1 87 ? 0.509 3.909 -11.470 1.00 97.62 87 SER A C 1
ATOM 680 O O . SER A 1 87 ? -0.582 3.626 -11.986 1.00 97.62 87 SER A O 1
ATOM 682 N N . PHE A 1 88 ? 0.754 3.631 -10.189 1.00 98.25 88 PHE A N 1
ATOM 683 C CA . PHE A 1 88 ? -0.227 2.983 -9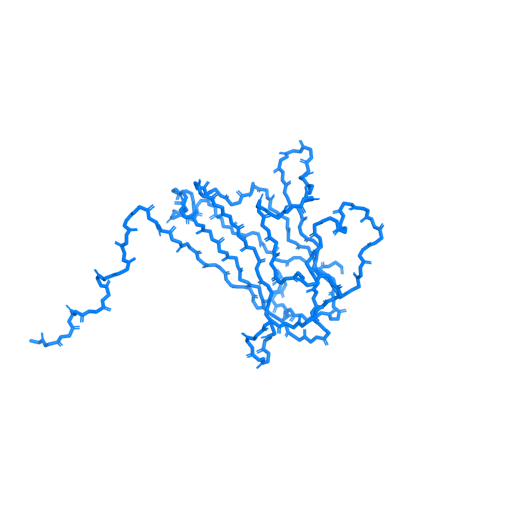.317 1.00 98.25 88 PHE A CA 1
ATOM 684 C C . PHE A 1 88 ? -0.313 3.661 -7.953 1.00 98.25 88 PHE A C 1
ATOM 686 O O . PHE A 1 88 ? 0.688 3.792 -7.253 1.00 98.25 88 PHE A O 1
ATOM 693 N N . THR A 1 89 ? -1.524 4.049 -7.552 1.00 98.44 89 THR A N 1
ATOM 694 C CA . THR A 1 89 ? -1.786 4.669 -6.246 1.00 98.44 89 THR A CA 1
ATOM 695 C C . THR A 1 89 ? -2.595 3.726 -5.369 1.00 98.44 89 THR A C 1
ATOM 697 O O . THR A 1 89 ? -3.688 3.314 -5.761 1.00 98.44 89 THR A O 1
ATOM 700 N N . ILE A 1 90 ? -2.079 3.435 -4.175 1.00 98.62 90 ILE A N 1
ATOM 701 C CA . ILE A 1 90 ? -2.780 2.705 -3.114 1.00 98.62 90 ILE A CA 1
ATOM 702 C C . ILE A 1 90 ? -3.318 3.714 -2.105 1.00 98.62 90 ILE A C 1
ATOM 704 O O . ILE A 1 90 ? -2.544 4.508 -1.567 1.00 98.62 90 ILE A O 1
ATOM 708 N N . THR A 1 91 ? -4.614 3.634 -1.806 1.00 98.56 91 THR A N 1
ATOM 709 C CA . THR A 1 91 ? -5.246 4.391 -0.716 1.00 98.56 91 THR A CA 1
ATOM 710 C C . THR A 1 91 ? -5.259 3.533 0.543 1.00 98.56 91 THR A C 1
ATOM 712 O O . THR A 1 91 ? -5.744 2.404 0.518 1.00 98.56 91 THR A O 1
ATOM 715 N N . ILE A 1 92 ? -4.731 4.046 1.652 1.00 98.69 92 ILE A N 1
ATOM 716 C CA . ILE A 1 92 ? -4.573 3.313 2.914 1.00 98.69 92 ILE A CA 1
ATOM 717 C C . ILE A 1 92 ? -5.290 4.097 4.007 1.00 98.69 92 ILE A C 1
ATOM 719 O O . ILE A 1 92 ? -4.826 5.150 4.437 1.00 98.69 92 ILE A O 1
ATOM 723 N N . GLN A 1 93 ? -6.442 3.598 4.440 1.00 98.19 93 GLN A N 1
ATOM 724 C CA . GLN A 1 93 ? -7.273 4.254 5.451 1.00 98.19 93 GLN A CA 1
ATOM 725 C C . GLN A 1 93 ? -8.284 3.278 6.046 1.00 98.19 93 GLN A C 1
ATOM 727 O O . GLN A 1 93 ? -8.524 2.209 5.481 1.00 98.19 93 GLN A O 1
ATOM 732 N N . GLN A 1 94 ? -8.878 3.644 7.178 1.00 97.06 94 GLN A N 1
ATOM 733 C CA . GLN A 1 94 ? -9.860 2.813 7.870 1.00 97.06 94 GLN A CA 1
ATOM 734 C C . GLN A 1 94 ? -11.206 2.732 7.137 1.00 97.06 94 GLN A C 1
ATOM 736 O O . GLN A 1 94 ? -11.768 1.645 7.017 1.00 97.06 94 GLN A O 1
ATOM 741 N N . ASP A 1 95 ? -11.724 3.867 6.668 1.00 96.88 95 ASP A N 1
ATOM 742 C CA . ASP A 1 95 ? -13.058 3.948 6.070 1.00 96.88 95 ASP A CA 1
ATOM 743 C C . ASP A 1 95 ? -13.019 3.671 4.563 1.00 96.88 95 ASP A C 1
ATOM 745 O O . ASP A 1 95 ? -12.083 4.073 3.872 1.00 96.88 95 ASP A O 1
ATOM 749 N N . GLU A 1 96 ? -14.051 3.016 4.029 1.00 97.81 96 GLU A N 1
ATOM 750 C CA . GLU A 1 96 ? -14.158 2.746 2.590 1.00 97.81 96 GLU A CA 1
ATOM 751 C C . GLU A 1 96 ? -14.171 4.067 1.790 1.00 97.81 96 GLU A C 1
ATOM 753 O O . GLU A 1 96 ? -15.019 4.929 2.052 1.00 97.81 96 GLU A O 1
ATOM 758 N N . PRO A 1 97 ? -13.264 4.254 0.809 1.00 97.50 97 PRO A N 1
ATOM 759 C CA . PRO A 1 97 ? -13.284 5.433 -0.048 1.00 97.50 97 PRO A CA 1
ATOM 760 C C . PRO A 1 97 ? -14.569 5.524 -0.877 1.00 97.50 97 PRO A C 1
ATOM 762 O O . PRO A 1 97 ? -15.107 4.518 -1.344 1.00 97.50 97 PRO A O 1
ATOM 765 N N . THR A 1 98 ? -15.041 6.749 -1.109 1.00 97.50 98 THR A N 1
ATOM 766 C CA . THR A 1 98 ? -16.227 6.993 -1.950 1.00 97.50 98 THR A CA 1
ATOM 767 C C . THR A 1 98 ? -15.893 7.042 -3.438 1.00 97.50 98 THR A C 1
ATOM 769 O O . THR A 1 98 ? -16.737 6.687 -4.264 1.00 97.50 98 THR A O 1
ATOM 772 N N . ASP A 1 99 ? -14.666 7.441 -3.788 1.00 97.69 99 ASP A N 1
ATOM 773 C CA . ASP A 1 99 ? -14.190 7.403 -5.164 1.00 97.69 99 ASP A CA 1
ATOM 774 C C . ASP A 1 99 ? -14.024 5.941 -5.633 1.00 97.69 99 ASP A C 1
ATOM 776 O O . ASP A 1 99 ? -13.373 5.137 -4.953 1.00 97.69 99 ASP A O 1
ATOM 780 N N . PRO A 1 100 ? -14.591 5.554 -6.792 1.00 97.38 100 PRO A N 1
ATOM 781 C CA . PRO A 1 100 ? -14.523 4.176 -7.269 1.00 97.38 100 PRO A CA 1
ATOM 782 C C . PRO A 1 100 ? -13.101 3.651 -7.490 1.00 97.38 100 PRO A C 1
ATOM 784 O O . PRO A 1 100 ? -12.870 2.456 -7.286 1.00 97.38 100 PRO A O 1
ATOM 787 N N . LYS A 1 101 ? -12.164 4.508 -7.914 1.00 97.31 101 LYS A N 1
ATOM 788 C CA . LYS A 1 101 ? -10.779 4.122 -8.191 1.00 97.31 101 LYS A CA 1
ATOM 789 C C . LYS A 1 101 ? -9.973 3.996 -6.908 1.00 97.31 101 LYS A C 1
ATOM 791 O O . LYS A 1 101 ? -9.276 2.996 -6.736 1.00 97.31 101 LYS A O 1
ATOM 796 N N . GLU A 1 102 ? -10.128 4.934 -5.981 1.00 98.12 102 GLU A N 1
ATOM 797 C CA . GLU A 1 102 ? -9.539 4.809 -4.646 1.00 98.12 102 GLU A CA 1
ATOM 798 C C . GLU A 1 102 ? -10.046 3.554 -3.940 1.00 98.12 102 GLU A C 1
ATOM 800 O O . GLU A 1 102 ? -9.247 2.802 -3.389 1.00 98.12 102 GLU A O 1
ATOM 805 N N . ARG A 1 103 ? -11.351 3.264 -4.027 1.00 98.12 103 ARG A N 1
ATOM 806 C CA . ARG A 1 103 ? -11.938 2.044 -3.464 1.00 98.12 103 ARG A CA 1
ATOM 807 C C . ARG A 1 103 ? -11.383 0.773 -4.108 1.00 98.12 103 ARG A C 1
ATOM 809 O O . ARG A 1 103 ? -11.111 -0.197 -3.403 1.00 98.12 103 ARG A O 1
ATOM 816 N N . ALA A 1 104 ? -11.205 0.754 -5.429 1.00 98.19 104 ALA A N 1
ATOM 817 C CA . ALA A 1 104 ? -10.594 -0.381 -6.122 1.00 98.19 104 ALA A CA 1
ATOM 818 C C . ALA A 1 104 ? -9.180 -0.670 -5.586 1.00 98.19 104 ALA A C 1
ATOM 820 O O . ALA A 1 104 ? -8.839 -1.828 -5.307 1.00 98.19 104 ALA A O 1
ATOM 821 N N . ASN A 1 105 ? -8.407 0.392 -5.340 1.00 98.44 105 ASN A N 1
ATOM 822 C CA . ASN A 1 105 ? -7.026 0.334 -4.865 1.00 98.44 105 ASN A CA 1
ATOM 823 C C . ASN A 1 105 ? -6.879 0.495 -3.341 1.00 98.44 105 ASN A C 1
ATOM 825 O O . ASN A 1 105 ? -5.790 0.783 -2.842 1.00 98.44 105 ASN A O 1
ATOM 829 N N . TRP A 1 106 ? -7.968 0.324 -2.595 1.00 98.56 106 TRP A N 1
ATOM 830 C CA . TRP A 1 106 ? -7.989 0.549 -1.158 1.00 98.56 106 TRP A CA 1
ATOM 831 C C . TRP A 1 106 ? -7.366 -0.622 -0.395 1.00 98.56 106 TRP A C 1
ATOM 833 O O . TRP A 1 106 ? -7.674 -1.790 -0.661 1.00 98.56 106 TRP A O 1
ATOM 843 N N . LEU A 1 107 ? -6.511 -0.304 0.575 1.00 98.50 107 LEU A N 1
ATOM 844 C CA . LEU A 1 107 ? -5.990 -1.214 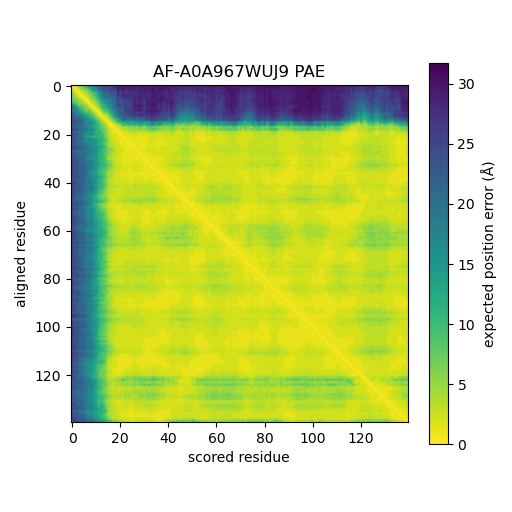1.586 1.00 98.50 107 LEU A CA 1
ATOM 845 C C . LEU A 1 107 ? -6.521 -0.776 2.968 1.00 98.50 107 LEU A C 1
ATOM 847 O O . LEU A 1 107 ? -6.073 0.251 3.485 1.00 98.50 107 LEU A O 1
ATOM 851 N N . PRO A 1 108 ? -7.466 -1.524 3.570 1.00 98.50 108 PRO A N 1
ATOM 852 C CA . PRO A 1 108 ? -8.049 -1.168 4.861 1.00 98.50 108 PRO A CA 1
ATOM 853 C C . PRO A 1 108 ? -7.002 -1.093 5.977 1.00 98.50 108 PRO A C 1
ATOM 855 O O . PRO A 1 108 ? -6.297 -2.069 6.245 1.00 98.50 108 PRO A O 1
ATOM 858 N N . ALA A 1 109 ? -6.923 0.058 6.643 1.00 98.19 109 ALA A N 1
ATOM 859 C CA . ALA A 1 109 ? -6.059 0.268 7.800 1.00 98.19 109 ALA A CA 1
ATOM 860 C C . ALA A 1 109 ? -6.801 -0.029 9.112 1.00 98.19 109 ALA A C 1
ATOM 862 O O . ALA A 1 109 ? -7.987 0.285 9.235 1.00 98.19 109 ALA A O 1
ATOM 863 N N . PRO A 1 110 ? -6.132 -0.617 10.117 1.00 97.12 110 PRO A N 1
ATOM 864 C CA . PRO A 1 110 ? -6.733 -0.794 11.430 1.00 97.12 110 PRO A CA 1
ATOM 865 C C . PRO A 1 110 ? -6.777 0.539 12.188 1.00 97.12 110 PRO A C 1
ATOM 867 O O . PRO A 1 110 ? -5.918 1.387 11.982 1.00 97.12 110 PRO A O 1
ATOM 870 N N . ALA A 1 111 ? -7.712 0.711 13.126 1.00 95.50 111 ALA A N 1
ATOM 871 C CA . ALA A 1 111 ? -7.834 1.915 13.968 1.00 95.50 111 ALA A CA 1
ATOM 872 C C . ALA A 1 111 ? -6.734 2.029 15.058 1.00 95.50 111 ALA A C 1
ATOM 874 O O . ALA A 1 111 ? -6.980 2.479 16.179 1.00 95.50 111 ALA A O 1
ATOM 875 N N . GLU A 1 112 ? -5.525 1.562 14.756 1.00 96.38 112 GLU A N 1
ATOM 876 C CA . GLU A 1 112 ? -4.361 1.492 15.638 1.00 96.38 112 GLU A CA 1
ATOM 877 C C . GLU A 1 112 ? -3.063 1.684 14.827 1.00 96.38 112 GLU A C 1
ATOM 879 O O . GLU A 1 112 ? -3.105 1.708 13.591 1.00 96.38 112 GLU A O 1
ATOM 884 N N . PRO A 1 113 ? -1.898 1.822 15.489 1.00 97.94 113 PRO A N 1
ATOM 885 C CA . PRO A 1 113 ? -0.616 1.834 14.801 1.00 97.94 113 PRO A CA 1
ATOM 886 C C . PRO A 1 113 ? -0.392 0.579 13.955 1.00 97.94 113 PRO A C 1
ATOM 888 O O . PRO A 1 113 ? -0.617 -0.551 14.405 1.00 97.94 113 PRO A O 1
ATOM 891 N N . PHE A 1 114 ? 0.113 0.775 12.741 1.00 98.50 114 PHE A N 1
ATOM 892 C CA . PHE A 1 114 ? 0.371 -0.296 11.784 1.00 98.50 114 PHE A CA 1
ATOM 893 C C . PHE A 1 114 ? 1.747 -0.146 11.136 1.00 98.50 114 PHE A C 1
ATOM 895 O O . PHE A 1 114 ? 2.432 0.860 11.299 1.00 98.50 114 PHE A O 1
ATOM 902 N N . TYR A 1 115 ? 2.166 -1.167 10.399 1.00 98.31 115 TYR A N 1
ATOM 903 C CA . TYR A 1 115 ? 3.294 -1.065 9.482 1.00 98.31 115 TYR A CA 1
ATOM 904 C C . TYR A 1 115 ? 2.963 -1.745 8.159 1.00 98.31 115 TYR A C 1
ATOM 906 O O . TYR A 1 115 ? 2.097 -2.623 8.079 1.00 98.31 115 TYR A O 1
ATOM 914 N N . LEU A 1 116 ? 3.667 -1.321 7.118 1.00 98.38 116 LEU A N 1
ATOM 915 C CA . LEU A 1 116 ? 3.518 -1.839 5.767 1.00 98.38 116 LEU A CA 1
ATOM 916 C C . LEU A 1 116 ? 4.744 -2.664 5.399 1.00 98.38 116 LEU A C 1
ATOM 918 O O . LEU A 1 116 ? 5.867 -2.274 5.710 1.00 98.38 116 LEU A O 1
ATOM 922 N N . ALA A 1 117 ? 4.532 -3.785 4.719 1.00 97.19 117 ALA A N 1
ATOM 923 C CA . ALA A 1 117 ? 5.594 -4.592 4.135 1.00 97.19 117 ALA A CA 1
ATOM 924 C C . ALA A 1 117 ? 5.361 -4.723 2.630 1.00 97.19 117 ALA A C 1
ATOM 926 O O . ALA A 1 117 ? 4.405 -5.379 2.204 1.00 97.19 117 ALA A O 1
ATOM 927 N N . LEU A 1 118 ? 6.233 -4.106 1.841 1.00 97.44 118 LEU A N 1
ATOM 928 C CA . LEU A 1 118 ? 6.317 -4.325 0.407 1.00 97.44 118 LEU A CA 1
ATOM 929 C C . LEU A 1 118 ? 7.196 -5.548 0.151 1.00 97.44 118 LEU A C 1
ATOM 931 O O . LEU A 1 118 ? 8.262 -5.694 0.750 1.00 97.44 118 LEU A O 1
ATOM 935 N N . ARG A 1 119 ? 6.705 -6.441 -0.703 1.00 95.44 119 ARG A N 1
ATOM 936 C CA . ARG A 1 119 ? 7.409 -7.641 -1.150 1.00 95.44 119 ARG A CA 1
ATOM 937 C C . ARG A 1 119 ? 7.509 -7.614 -2.656 1.00 95.44 119 ARG A C 1
ATOM 939 O O . ARG A 1 119 ? 6.479 -7.537 -3.327 1.00 95.44 119 ARG A O 1
ATOM 946 N N . GLU A 1 120 ? 8.723 -7.721 -3.160 1.00 93.69 120 GLU A N 1
ATOM 947 C CA . GLU A 1 120 ? 9.029 -7.778 -4.581 1.00 93.69 120 GLU A CA 1
ATOM 948 C C . GLU A 1 120 ? 9.542 -9.178 -4.914 1.00 93.69 120 GLU A C 1
ATOM 950 O O . GLU A 1 120 ? 10.578 -9.601 -4.403 1.00 93.69 120 GLU A O 1
ATOM 955 N N . TYR A 1 121 ? 8.806 -9.929 -5.735 1.00 91.81 121 TYR A N 1
ATOM 956 C CA . TYR A 1 121 ? 9.148 -11.308 -6.077 1.00 91.81 121 TYR A CA 1
ATOM 957 C C . TYR A 1 121 ? 9.850 -11.364 -7.432 1.00 91.81 121 TYR A C 1
ATOM 959 O O . TYR A 1 121 ? 9.319 -10.885 -8.436 1.00 91.81 121 TYR A O 1
ATOM 967 N N . SER A 1 122 ? 11.030 -11.990 -7.469 1.00 89.94 122 SER A N 1
ATOM 968 C CA . SER A 1 122 ? 11.915 -11.992 -8.640 1.00 89.94 122 SER A CA 1
ATOM 969 C C . SER A 1 122 ? 12.275 -10.563 -9.067 1.00 89.94 122 SER A C 1
ATOM 971 O O . SER A 1 122 ? 12.006 -10.145 -10.194 1.00 89.94 122 SER A O 1
ATOM 973 N N . SER A 1 123 ? 12.853 -9.806 -8.130 1.00 86.94 123 SER A N 1
ATOM 974 C CA . SER A 1 123 ? 13.280 -8.414 -8.317 1.00 86.94 123 SER A CA 1
ATOM 975 C C . SER A 1 123 ? 14.247 -8.260 -9.496 1.00 86.94 123 SER A C 1
ATOM 977 O O . SER A 1 123 ? 15.215 -9.016 -9.616 1.00 86.94 123 SER A O 1
ATOM 979 N N . LYS A 1 124 ? 14.019 -7.258 -10.356 1.00 87.44 124 LYS A N 1
ATOM 980 C CA . LYS A 1 124 ? 14.951 -6.903 -11.438 1.00 87.44 124 LYS A CA 1
ATOM 981 C C . LYS A 1 124 ? 16.120 -6.074 -10.899 1.00 87.44 124 LYS A C 1
ATOM 983 O O . LYS A 1 124 ? 16.075 -5.554 -9.785 1.00 87.44 124 LYS A O 1
ATOM 988 N N . PHE A 1 125 ? 17.150 -5.904 -11.731 1.00 88.19 125 PHE A N 1
ATOM 989 C CA . PHE A 1 125 ? 18.353 -5.136 -11.396 1.00 88.19 125 PHE A CA 1
ATOM 990 C C . PHE A 1 125 ? 18.093 -3.764 -10.754 1.00 88.19 125 PHE A C 1
ATOM 992 O O . PHE A 1 125 ? 18.752 -3.519 -9.752 1.00 88.19 125 PHE A O 1
ATOM 999 N N . PRO A 1 126 ? 17.127 -2.930 -11.200 1.00 90.50 126 PRO A N 1
ATOM 1000 C CA . PRO A 1 126 ? 16.923 -1.614 -10.590 1.00 90.50 126 PRO A CA 1
ATOM 1001 C C . PRO A 1 126 ? 16.614 -1.647 -9.085 1.00 90.50 126 PRO A C 1
ATOM 1003 O O . PRO A 1 126 ? 17.078 -0.778 -8.356 1.00 90.50 126 PRO A O 1
ATOM 1006 N N . ILE A 1 127 ? 15.895 -2.668 -8.596 1.00 86.19 127 ILE A N 1
ATOM 1007 C CA . ILE A 1 127 ? 15.675 -2.869 -7.149 1.00 86.19 127 ILE A CA 1
ATOM 1008 C C . ILE A 1 127 ? 16.985 -3.276 -6.462 1.00 86.19 127 ILE A C 1
ATOM 1010 O O . ILE A 1 127 ? 17.288 -2.822 -5.365 1.00 86.19 127 ILE A O 1
ATOM 1014 N N . LEU A 1 128 ? 17.769 -4.156 -7.093 1.00 85.38 128 LEU A N 1
ATOM 1015 C CA . LEU A 1 128 ? 19.009 -4.692 -6.519 1.00 85.38 128 LEU A CA 1
ATOM 1016 C C . LEU A 1 128 ? 20.152 -3.664 -6.500 1.00 85.38 128 LEU A C 1
ATOM 1018 O O . LEU A 1 128 ? 21.079 -3.804 -5.705 1.00 85.38 128 LEU A O 1
ATOM 1022 N N . THR A 1 129 ? 20.106 -2.666 -7.385 1.00 87.19 129 THR A N 1
ATOM 1023 C CA . THR A 1 129 ? 21.100 -1.589 -7.499 1.00 87.19 129 THR A CA 1
ATOM 1024 C C . THR A 1 129 ? 20.652 -0.278 -6.858 1.00 87.19 129 THR A C 1
ATOM 1026 O O . THR A 1 129 ? 21.412 0.686 -6.912 1.00 87.19 129 THR A O 1
ATOM 1029 N N . HIS A 1 130 ? 19.472 -0.239 -6.224 1.00 85.81 130 HIS A N 1
ATOM 1030 C CA . HIS A 1 130 ? 18.869 0.974 -5.649 1.00 85.81 130 HIS A CA 1
ATOM 1031 C C . HIS A 1 130 ? 18.580 2.088 -6.677 1.00 85.81 130 HIS A C 1
ATOM 1033 O O . HIS A 1 130 ? 18.434 3.253 -6.322 1.00 85.81 130 HIS A O 1
ATOM 1039 N N . GLU A 1 131 ? 18.479 1.748 -7.965 1.00 89.44 131 GLU A N 1
ATOM 1040 C CA . GLU A 1 131 ? 17.976 2.669 -8.997 1.00 89.44 131 GLU A CA 1
ATOM 1041 C C . GLU A 1 131 ? 16.455 2.837 -8.915 1.00 89.44 131 GLU A C 1
ATOM 1043 O O . GLU A 1 131 ? 15.906 3.841 -9.366 1.00 89.44 131 GLU A O 1
ATOM 1048 N N . TRP A 1 132 ? 15.779 1.847 -8.334 1.00 92.50 132 TRP A N 1
ATOM 1049 C CA . TRP A 1 132 ? 14.390 1.928 -7.927 1.00 92.50 132 TRP A CA 1
ATOM 1050 C C . TRP A 1 132 ? 14.299 1.671 -6.425 1.00 92.50 132 TRP A C 1
ATOM 1052 O O . TRP A 1 132 ? 14.791 0.654 -5.934 1.00 92.50 132 TRP A O 1
ATOM 1062 N N . GLU A 1 133 ? 13.625 2.570 -5.717 1.00 90.50 133 GLU A N 1
ATOM 1063 C CA . GLU A 1 133 ? 13.272 2.427 -4.308 1.00 90.50 133 GLU A CA 1
ATOM 1064 C C . GLU A 1 133 ? 11.783 2.741 -4.137 1.00 90.50 133 GLU A C 1
ATOM 1066 O O . GLU A 1 133 ? 11.229 3.541 -4.903 1.00 90.50 133 GLU A O 1
ATOM 1071 N N . PRO A 1 134 ? 11.103 2.126 -3.156 1.00 92.06 134 PRO A N 1
ATOM 1072 C CA . PRO A 1 134 ? 9.714 2.451 -2.909 1.00 92.06 134 PRO A CA 1
ATOM 1073 C C . PRO A 1 134 ? 9.571 3.929 -2.509 1.00 92.06 134 PRO A C 1
ATOM 1075 O O . PRO A 1 134 ? 10.377 4.448 -1.732 1.00 92.06 134 PRO A O 1
ATOM 1078 N N . PRO A 1 135 ? 8.521 4.607 -2.991 1.00 95.12 135 PRO A N 1
ATOM 1079 C CA . PRO A 1 135 ? 8.231 5.979 -2.611 1.00 95.12 135 PRO A CA 1
ATOM 1080 C C . PRO A 1 135 ? 7.885 6.052 -1.122 1.00 95.12 135 PRO A C 1
ATOM 1082 O O . PRO A 1 135 ? 7.430 5.082 -0.510 1.00 95.12 135 PRO A O 1
ATOM 1085 N N . ALA A 1 136 ? 8.056 7.232 -0.534 1.00 96.12 136 ALA A N 1
ATOM 1086 C CA . ALA A 1 136 ? 7.599 7.469 0.826 1.00 96.12 136 ALA A CA 1
ATOM 1087 C C . ALA A 1 136 ? 6.068 7.349 0.915 1.00 96.12 136 ALA A C 1
ATOM 1089 O O . ALA A 1 136 ? 5.338 7.795 0.026 1.00 96.12 136 ALA A O 1
ATOM 1090 N N . VAL A 1 137 ? 5.576 6.793 2.023 1.00 97.75 137 VAL A N 1
ATOM 1091 C CA . VAL A 1 137 ? 4.145 6.831 2.345 1.00 97.75 137 VAL A CA 1
ATOM 1092 C C . VAL A 1 137 ? 3.771 8.282 2.637 1.00 97.75 137 VAL A C 1
ATOM 1094 O O . VAL A 1 137 ? 4.391 8.923 3.485 1.00 97.75 137 VAL A O 1
ATOM 1097 N N . LYS A 1 138 ? 2.765 8.810 1.945 1.00 98.31 138 LYS A N 1
ATOM 1098 C CA . LYS A 1 138 ? 2.309 10.191 2.105 1.00 98.31 138 LYS A CA 1
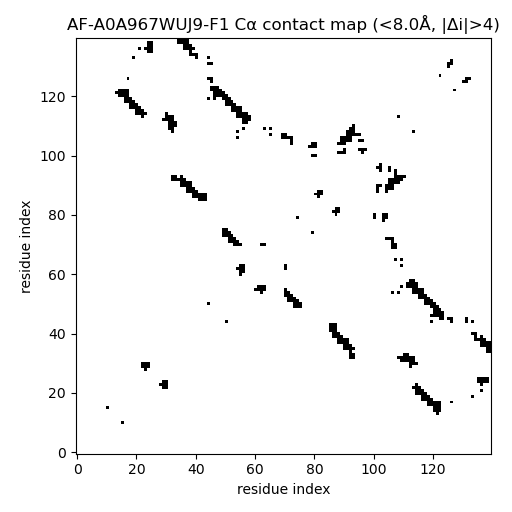ATOM 1099 C C . LYS A 1 138 ? 1.045 10.224 2.952 1.00 98.31 138 LYS A C 1
ATOM 1101 O O . LYS A 1 138 ? 0.083 9.542 2.621 1.00 98.31 138 LYS A O 1
ATOM 1106 N N . ARG A 1 139 ? 1.023 11.037 4.006 1.00 97.38 139 ARG A N 1
ATOM 1107 C CA . ARG A 1 139 ? -0.215 11.358 4.728 1.00 97.38 139 ARG A CA 1
ATOM 1108 C C . ARG A 1 139 ? -1.051 12.360 3.925 1.00 97.38 139 ARG A C 1
ATOM 1110 O O . ARG A 1 139 ? -0.481 13.278 3.332 1.00 97.38 139 ARG A O 1
ATOM 1117 N N . VAL A 1 140 ? -2.367 12.154 3.886 1.00 94.25 140 VAL A N 1
ATOM 1118 C CA . VAL A 1 140 ? -3.347 13.018 3.201 1.00 94.25 140 VAL A CA 1
ATOM 1119 C C . VAL A 1 140 ? -4.028 13.951 4.193 1.00 94.25 140 VAL A C 1
ATOM 1121 O O . VAL A 1 140 ? -4.337 13.490 5.317 1.00 94.25 140 VAL A O 1
#

Sequence (140 aa):
HAGVAMMGLLYSQKEASTYHVAYVDGEMQSLDGKHQYQLHFDPVPPVEAFWSLTIYSAATRLYVANAIDRYAIGDRTPGILFNDDGSFTITIQQDEPTDPKERANWLPAPAEPFYLALREYSSKFPILTHEWEPPAVKRV

Radius of gyration: 16.4 Å; Cα contacts (8 Å, |Δi|>4): 280; chains: 1; bounding box: 53×37×36 Å

Foldseek 3Di:
DDDDPDPPPPPPVQKDKDKDKDQAFPVRHGAAQVFKKKFKPDADFAAPPWKKKFKAAPVPRHDDDAPVRAGMDIPPQPQADADPNNMHMAIEHQDQDPDPNNNSRYHHDDRGTMMMMMMGIRGDPCVVVVVDDGDGIGTD

Secondary structure (DSSP, 8-state):
-----SSSSS--TT--EEEEEESB-TTSPBPBTTS-EEEEESSPP-EEEEEEEEEEETTTSS----TT---EEETTSTT----TTS-EEEEEESSPPSSHHHHHTEEEPPSSBEEEEEEEEEE-HHHHTTSS-PPPPEE-

Mean predicted aligned error: 6.35 Å

Solvent-accessible surface area (backbone atoms only — not comparable to full-atom values): 8267 Å² total; per-residue (Å²): 138,88,86,91,83,86,85,79,86,77,79,49,91,83,58,48,64,50,76,50,76,42,53,41,33,70,83,73,44,72,38,40,23,88,46,41,32,39,40,62,30,78,72,56,86,63,44,77,72,46,43,35,42,32,54,28,33,62,85,76,71,40,77,69,90,53,100,79,76,52,55,61,49,37,87,81,46,85,74,54,62,69,44,97,88,64,26,40,61,36,34,37,23,52,69,85,54,84,51,70,61,48,40,44,28,49,44,66,33,53,91,44,50,30,33,40,38,39,38,34,32,31,51,34,65,47,55,78,71,63,77,42,73,87,64,60,37,37,77,108

Nearest PDB structures (foldseek):
  3u07-assembly3_C  TM=9.110E-01  e=5.151E-12  Vibrio parahaemolyticus
  3u07-assembly2_B  TM=9.138E-01  e=1.204E-11  Vibrio parahaemolyticus
  3vb9-assembly2_D  TM=9.164E-01  e=4.775E-10  Vibrio parahaemolyticus
  8hif-assembly1_C2  TM=1.681E-01  e=6.095E+00  Singapore grouper iridovirus

pLDDT: mean 89.09, std 18.28, range [30.92, 98.69]